Protein AF-A0A7S2WFX3-F1 (afdb_monomer_lite)

Organism: NCBI:txid49252

Secondary structure (DSSP, 8-state):
-------SEEEEEEEEEPPGGGHHHHHHHHHHTS----HHHHHHHHHHHHHHHHHHHHTT-EEEEEEEEETTEEEEEEEEEEEEE-STTTTTSHHHHTSPTTPPP--

pLDDT: mean 85.44, std 13.34, range [37.66, 97.44]

Sequence (107 aa):
NASSSSSAYNHQRLVRVATPRDDIVIANLRMSVFSGFNNQLRQKFCLKSCQVLHNRRLRGATCLVATCRSKNNNNKEIVLGSAECSTHEFTNTQLGNSRPGGTVMYI

Radius of gyration: 17.44 Å; chains: 1; bounding box: 53×44×39 Å

Foldseek 3Di:
DDPDPDPQFDPDKDKDWDDLVCLLVQQVVVVVVDPDDDPVRSVVSSVVSSVVVVVQVVVVKIKMFIWTAGPVHRPDIDTPHMDIAHLVVCVPNPVSVPDDPPDGDDD

Structure (mmCIF, N/CA/C/O backbone):
data_AF-A0A7S2WFX3-F1
#
_entry.id   AF-A0A7S2WFX3-F1
#
loop_
_atom_site.group_PDB
_atom_site.id
_atom_site.type_symbol
_atom_site.label_atom_id
_atom_site.label_alt_id
_atom_site.label_comp_id
_atom_site.label_asym_id
_atom_site.label_entity_id
_atom_site.label_seq_id
_atom_site.pdbx_PDB_ins_code
_atom_site.Cartn_x
_atom_site.Cartn_y
_atom_site.Cartn_z
_atom_site.occupancy
_atom_site.B_iso_or_equiv
_atom_site.auth_seq_id
_atom_site.auth_comp_id
_atom_site.auth_asym_id
_atom_site.auth_atom_id
_atom_site.pdbx_PDB_model_num
ATOM 1 N N . ASN A 1 1 ? -42.279 10.436 -2.391 1.00 37.66 1 ASN A N 1
ATOM 2 C CA . ASN A 1 1 ? -41.140 11.370 -2.256 1.00 37.66 1 ASN A CA 1
ATOM 3 C C . ASN A 1 1 ? -39.872 10.604 -1.928 1.00 37.66 1 ASN A C 1
ATOM 5 O O . ASN A 1 1 ? -39.531 10.457 -0.763 1.00 37.66 1 ASN A O 1
ATOM 9 N N . ALA A 1 2 ? -39.224 10.052 -2.956 1.00 38.47 2 ALA A N 1
ATOM 10 C CA . ALA A 1 2 ? -37.923 9.408 -2.821 1.00 38.47 2 ALA A CA 1
ATOM 11 C C . ALA A 1 2 ? -36.852 10.501 -2.724 1.00 38.47 2 ALA A C 1
ATOM 13 O O . ALA A 1 2 ? -36.694 11.312 -3.635 1.00 38.47 2 ALA A O 1
ATOM 14 N N . SER A 1 3 ? -36.165 10.555 -1.590 1.00 41.84 3 SER A N 1
ATOM 15 C CA . SER A 1 3 ? -35.022 11.422 -1.339 1.00 41.84 3 SER A CA 1
ATOM 16 C C . SER A 1 3 ? -33.869 11.027 -2.262 1.00 41.84 3 SER A C 1
ATOM 18 O O . SER A 1 3 ? -33.179 10.033 -2.053 1.00 41.84 3 SER A O 1
ATOM 20 N N . SER A 1 4 ? -33.658 11.823 -3.306 1.00 47.50 4 SER A N 1
ATOM 21 C CA . SER A 1 4 ? -32.476 11.776 -4.159 1.00 47.50 4 SER A CA 1
ATOM 22 C C . SER A 1 4 ? -31.232 12.080 -3.321 1.00 47.50 4 SER A C 1
ATOM 24 O O . SER A 1 4 ? -30.948 13.239 -3.014 1.00 47.50 4 SER A O 1
ATOM 26 N N . SER A 1 5 ? -30.500 11.037 -2.929 1.00 51.06 5 SER A N 1
ATOM 27 C CA . SER A 1 5 ? -29.196 11.133 -2.273 1.00 51.06 5 SER A CA 1
ATOM 28 C C . SER A 1 5 ? -28.197 11.798 -3.223 1.00 51.06 5 SER A C 1
ATOM 30 O O . SER A 1 5 ? -27.609 11.151 -4.093 1.00 51.06 5 SER A O 1
ATOM 32 N N . SER A 1 6 ? -28.031 13.112 -3.095 1.00 54.06 6 SER A N 1
ATOM 33 C CA . SER A 1 6 ? -27.046 13.886 -3.841 1.00 54.06 6 SER A CA 1
ATOM 34 C C . SER A 1 6 ? -25.643 13.399 -3.467 1.00 54.06 6 SER A C 1
ATOM 36 O O . SER A 1 6 ? -25.199 13.527 -2.328 1.00 54.06 6 SER A O 1
ATOM 38 N N . SER A 1 7 ? -24.931 12.778 -4.413 1.00 58.69 7 SER A N 1
ATOM 39 C CA . SER A 1 7 ? -23.592 12.245 -4.141 1.00 58.69 7 SER A CA 1
ATOM 40 C C . SER A 1 7 ? -22.653 13.388 -3.731 1.00 58.69 7 SER A C 1
ATOM 42 O O . SER A 1 7 ? -22.470 14.345 -4.483 1.00 58.69 7 SER A O 1
ATOM 44 N N . ALA A 1 8 ? -22.040 13.306 -2.547 1.00 63.22 8 ALA A N 1
ATOM 45 C CA . ALA A 1 8 ? -21.145 14.335 -1.991 1.00 63.22 8 ALA A CA 1
ATOM 46 C C . ALA A 1 8 ? -19.802 14.487 -2.748 1.00 63.22 8 ALA A C 1
ATOM 48 O O . ALA A 1 8 ? -18.924 15.256 -2.350 1.00 63.22 8 ALA A O 1
ATOM 49 N N . TYR A 1 9 ? -19.627 13.756 -3.850 1.00 61.97 9 TYR A N 1
ATOM 50 C CA . TYR A 1 9 ? -18.360 13.597 -4.555 1.00 61.97 9 TYR A CA 1
ATOM 51 C C . TYR A 1 9 ? -18.507 13.941 -6.028 1.00 61.97 9 TYR A C 1
ATOM 53 O O . TYR A 1 9 ? -19.547 13.689 -6.642 1.00 61.97 9 TYR A O 1
ATOM 61 N N . ASN A 1 10 ? -17.458 14.528 -6.597 1.00 66.44 10 ASN A N 1
AT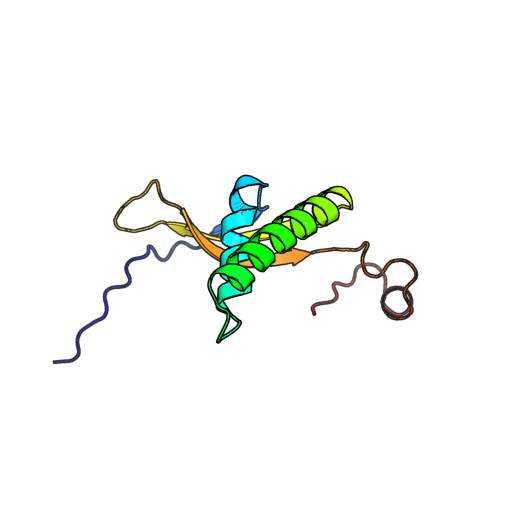OM 62 C CA . ASN A 1 10 ? -17.387 14.747 -8.030 1.00 66.44 10 ASN A CA 1
ATOM 63 C C . ASN A 1 10 ? -17.086 13.404 -8.722 1.00 66.44 10 ASN A C 1
ATOM 65 O O . ASN A 1 10 ? -16.313 12.602 -8.199 1.00 66.44 10 ASN A O 1
ATOM 69 N N . HIS A 1 11 ? -17.706 13.135 -9.875 1.00 68.75 11 HIS A N 1
ATOM 70 C CA . HIS A 1 11 ? -17.606 11.825 -10.543 1.00 68.75 11 HIS A CA 1
ATOM 71 C C . HIS A 1 11 ? -16.233 11.563 -11.174 1.00 68.75 11 HIS A C 1
ATOM 73 O O . HIS A 1 11 ? -15.956 10.437 -11.587 1.00 68.75 11 HIS A O 1
ATOM 79 N N . GLN A 1 12 ? -15.362 12.573 -11.234 1.00 77.81 12 GLN A N 1
ATOM 80 C CA . GLN A 1 12 ? -14.000 12.404 -11.715 1.00 77.81 12 GLN A CA 1
ATOM 81 C C . GLN A 1 12 ? -13.202 11.546 -10.728 1.00 77.81 12 GLN A C 1
ATOM 83 O O . GLN A 1 12 ? -12.812 12.000 -9.649 1.00 77.81 12 GLN A O 1
ATOM 88 N N . ARG A 1 13 ? -12.978 10.291 -11.121 1.00 85.12 13 ARG A N 1
ATOM 89 C CA . ARG A 1 13 ? -12.102 9.350 -10.428 1.00 85.12 13 ARG A CA 1
ATOM 90 C C . ARG A 1 13 ? -10.729 9.391 -11.079 1.00 85.12 13 ARG A C 1
ATOM 92 O O . ARG A 1 13 ? -10.629 9.325 -12.301 1.00 85.12 13 ARG A O 1
ATOM 99 N N . LEU A 1 14 ? -9.692 9.498 -10.264 1.00 92.25 14 LEU A N 1
ATOM 100 C CA . LEU A 1 14 ? -8.304 9.439 -10.704 1.00 92.25 14 LEU A CA 1
ATOM 101 C C . LEU A 1 14 ? -7.620 8.257 -10.022 1.00 92.25 14 LEU A C 1
ATOM 103 O O . LEU A 1 14 ? -8.003 7.854 -8.926 1.00 92.25 14 LEU A O 1
ATOM 107 N N . VAL A 1 15 ? -6.618 7.691 -10.685 1.00 95.12 15 VAL A N 1
ATOM 108 C CA . VAL A 1 15 ? -5.746 6.674 -10.097 1.00 95.12 15 VAL A CA 1
ATOM 109 C C . VAL A 1 15 ? -4.333 7.222 -10.115 1.00 95.12 15 VAL A C 1
ATOM 111 O O . VAL A 1 15 ? -3.878 7.737 -11.135 1.00 95.12 15 VAL A O 1
ATOM 114 N N . ARG A 1 16 ? -3.641 7.123 -8.981 1.00 96.00 16 ARG A N 1
ATOM 115 C CA . ARG A 1 16 ? -2.242 7.537 -8.859 1.00 96.00 16 ARG A CA 1
ATOM 116 C C . ARG A 1 16 ? -1.453 6.571 -7.992 1.00 96.00 16 ARG A C 1
ATOM 118 O O . ARG A 1 16 ? -2.020 5.837 -7.183 1.00 96.00 16 ARG A O 1
ATOM 125 N N . VAL A 1 17 ? -0.132 6.618 -8.133 1.00 96.88 17 VAL A N 1
ATOM 126 C CA . VAL A 1 17 ? 0.777 5.929 -7.215 1.00 96.88 17 VAL A CA 1
ATOM 127 C C . VAL A 1 17 ? 0.634 6.544 -5.820 1.00 96.88 17 VAL A C 1
ATOM 129 O O . VAL A 1 17 ? 0.625 7.766 -5.649 1.00 96.88 17 VAL A O 1
ATOM 132 N N . ALA A 1 18 ? 0.487 5.679 -4.824 1.00 97.31 18 ALA A N 1
ATOM 133 C CA . ALA A 1 18 ? 0.411 6.046 -3.425 1.00 97.31 18 ALA A CA 1
ATOM 134 C C . ALA A 1 18 ? 1.795 6.411 -2.885 1.00 97.31 18 ALA A C 1
ATOM 136 O O . ALA A 1 18 ? 2.770 5.664 -3.017 1.00 97.31 18 ALA A O 1
ATOM 137 N N . THR A 1 19 ? 1.855 7.541 -2.200 1.00 96.19 19 THR A N 1
ATOM 138 C CA . THR A 1 19 ? 3.030 8.015 -1.470 1.00 96.19 19 THR A CA 1
ATOM 139 C C . THR A 1 19 ? 2.951 7.576 -0.005 1.00 96.19 19 THR A C 1
ATOM 141 O O . THR A 1 19 ? 1.872 7.211 0.461 1.00 96.19 19 THR A O 1
ATOM 144 N N . PRO A 1 20 ? 4.038 7.684 0.780 1.00 96.69 20 PRO A N 1
ATOM 145 C CA . PRO A 1 20 ? 3.979 7.427 2.221 1.00 96.69 20 PRO A CA 1
ATOM 146 C C . PRO A 1 20 ? 2.933 8.265 2.979 1.00 96.69 20 PRO A C 1
ATOM 148 O O . PRO A 1 20 ? 2.490 7.876 4.055 1.00 96.69 20 PRO A O 1
ATOM 151 N N . ARG A 1 21 ? 2.495 9.406 2.422 1.00 95.94 21 ARG A N 1
ATOM 152 C CA . ARG A 1 21 ? 1.427 10.233 3.011 1.00 95.94 21 ARG A CA 1
ATOM 153 C C . ARG A 1 21 ? 0.050 9.564 2.944 1.00 95.94 21 ARG A C 1
ATOM 155 O O . ARG A 1 21 ? -0.826 9.908 3.729 1.00 95.94 21 ARG A O 1
ATOM 162 N N . ASP A 1 22 ? -0.128 8.607 2.037 1.00 96.31 22 ASP A N 1
ATOM 163 C CA . ASP A 1 22 ? -1.374 7.862 1.857 1.00 96.31 22 ASP A CA 1
ATOM 164 C C . ASP A 1 22 ? -1.465 6.639 2.787 1.00 96.31 22 ASP A C 1
ATOM 166 O O . ASP A 1 22 ? -2.556 6.104 2.987 1.00 96.31 22 ASP A O 1
ATOM 170 N N . ASP A 1 23 ? -0.350 6.204 3.389 1.00 96.62 23 ASP A N 1
ATOM 171 C CA . ASP A 1 23 ? -0.247 4.915 4.091 1.00 96.62 23 ASP A CA 1
ATOM 172 C C . ASP A 1 23 ? -1.260 4.790 5.242 1.00 96.62 23 ASP A C 1
ATOM 174 O O . ASP A 1 23 ? -1.877 3.737 5.407 1.00 96.62 23 ASP A O 1
ATOM 178 N N . ILE A 1 24 ? -1.514 5.870 5.993 1.00 96.00 24 ILE A N 1
ATOM 179 C CA . ILE A 1 24 ? -2.508 5.855 7.078 1.00 96.00 24 ILE A CA 1
ATOM 180 C C . ILE A 1 24 ? -3.941 5.724 6.551 1.00 96.00 24 ILE A C 1
ATOM 182 O O . ILE A 1 24 ? -4.775 5.055 7.160 1.00 96.00 24 ILE A O 1
ATOM 186 N N . VAL A 1 25 ? -4.241 6.341 5.407 1.00 95.56 25 VAL A N 1
ATOM 187 C CA . VAL A 1 25 ? -5.566 6.266 4.783 1.00 95.56 25 VAL A CA 1
ATOM 188 C C . VAL A 1 25 ? -5.781 4.866 4.219 1.00 95.56 25 VAL A C 1
ATOM 190 O O . VAL A 1 25 ? -6.827 4.270 4.456 1.00 95.56 25 VAL A O 1
ATOM 193 N N . ILE A 1 26 ? -4.762 4.299 3.569 1.00 96.19 26 ILE A N 1
ATOM 194 C CA . ILE A 1 26 ? -4.766 2.918 3.073 1.00 96.19 26 ILE A CA 1
ATOM 195 C C . ILE A 1 26 ? -4.938 1.929 4.229 1.00 96.19 26 ILE A C 1
ATOM 197 O O . ILE A 1 26 ? -5.763 1.023 4.145 1.00 96.19 26 ILE A O 1
ATOM 201 N N . ALA A 1 27 ? -4.206 2.107 5.331 1.00 95.69 27 ALA A N 1
ATOM 202 C CA . ALA A 1 27 ? -4.329 1.262 6.515 1.00 95.69 27 ALA A CA 1
ATOM 203 C C . ALA A 1 27 ? -5.745 1.311 7.110 1.00 95.69 27 ALA A C 1
ATOM 205 O O . ALA A 1 27 ? -6.315 0.271 7.432 1.00 95.69 27 ALA A O 1
ATOM 206 N N . ASN A 1 28 ? -6.346 2.500 7.192 1.00 93.50 28 ASN A N 1
ATOM 207 C CA . ASN A 1 28 ? -7.726 2.653 7.649 1.00 93.50 28 ASN A CA 1
ATOM 208 C C . ASN A 1 28 ? -8.74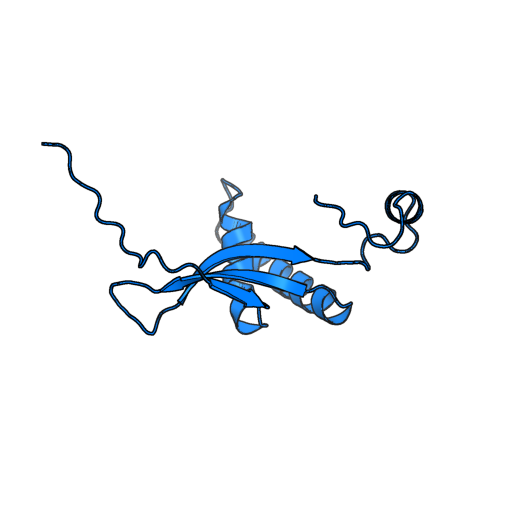0 2.026 6.679 1.00 93.50 28 ASN A C 1
ATOM 210 O O . ASN A 1 28 ? -9.699 1.407 7.136 1.00 93.50 28 ASN A O 1
ATOM 214 N N . LEU A 1 29 ? -8.526 2.130 5.362 1.00 92.94 29 LEU A N 1
ATOM 215 C CA . LEU A 1 29 ? -9.360 1.459 4.358 1.00 92.94 29 LEU A CA 1
ATOM 216 C C . LEU A 1 29 ? -9.273 -0.063 4.498 1.00 92.94 29 LEU A C 1
ATOM 218 O O . LEU A 1 29 ? -10.305 -0.721 4.605 1.00 92.94 29 LEU A O 1
ATOM 222 N N . ARG A 1 30 ? -8.061 -0.618 4.608 1.00 92.56 30 ARG A N 1
ATOM 223 C CA . ARG A 1 30 ? -7.844 -2.045 4.901 1.00 92.56 30 ARG A CA 1
ATOM 224 C C . ARG A 1 30 ? -8.499 -2.461 6.214 1.00 92.56 30 ARG A C 1
ATOM 226 O O . ARG A 1 30 ? -9.016 -3.560 6.312 1.00 92.56 30 ARG A O 1
ATOM 2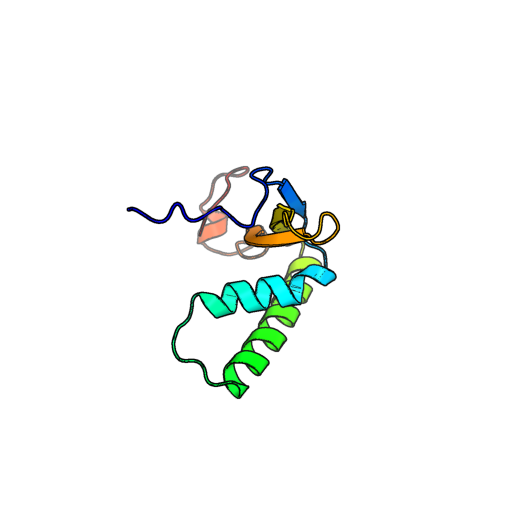33 N N . MET A 1 31 ? -8.510 -1.591 7.219 1.00 91.81 31 MET A N 1
ATOM 234 C CA . MET A 1 31 ? -9.180 -1.876 8.486 1.00 91.81 31 MET A CA 1
ATOM 235 C C . MET A 1 31 ? -10.713 -1.840 8.349 1.00 91.81 31 MET A C 1
ATOM 237 O O . MET A 1 31 ? -11.413 -2.588 9.022 1.00 91.81 31 MET A O 1
ATOM 241 N N . SER A 1 32 ? -11.264 -0.991 7.478 1.00 89.12 32 SER A N 1
ATOM 242 C CA . SER A 1 32 ? -12.719 -0.834 7.337 1.00 89.12 32 SER A CA 1
ATOM 243 C C . SER A 1 32 ? -13.448 -2.075 6.817 1.00 89.12 32 SER A C 1
ATOM 245 O O . SER A 1 32 ? -14.654 -2.179 7.022 1.00 89.12 32 SER A O 1
ATOM 247 N N . VAL A 1 33 ? -12.737 -3.026 6.200 1.00 85.62 33 VAL A N 1
ATOM 248 C CA . VAL A 1 33 ? -13.343 -4.277 5.715 1.00 85.62 33 VAL A CA 1
ATOM 249 C C . VAL A 1 33 ? -13.498 -5.346 6.799 1.00 85.62 33 VAL A C 1
ATOM 251 O O . VAL A 1 33 ? -14.195 -6.330 6.574 1.00 85.62 33 VAL A O 1
ATOM 254 N N . PHE A 1 34 ? -12.894 -5.171 7.978 1.00 84.75 34 PHE A N 1
ATOM 255 C CA . PHE A 1 34 ? -13.058 -6.106 9.092 1.00 84.75 34 PHE A CA 1
ATOM 256 C C . PHE A 1 34 ? -14.015 -5.531 10.145 1.00 84.75 34 PHE A C 1
ATOM 258 O O . PHE A 1 34 ? -13.839 -4.411 10.629 1.00 84.75 34 PHE A O 1
ATOM 265 N N . SER A 1 35 ? -15.011 -6.316 10.554 1.00 76.56 35 SER A N 1
ATOM 266 C CA . SER A 1 35 ? -15.929 -5.962 11.642 1.00 76.56 35 SER A CA 1
ATOM 267 C C . SER A 1 35 ? -15.370 -6.350 13.018 1.00 76.56 35 SER A C 1
ATOM 269 O O . SER A 1 35 ? -14.701 -7.370 13.154 1.00 76.56 35 SER A O 1
ATOM 271 N N . GLY A 1 36 ? -15.708 -5.583 14.062 1.00 80.50 36 GLY A N 1
ATOM 272 C CA . GLY A 1 36 ? -15.558 -6.025 15.460 1.00 80.50 36 GLY A CA 1
ATOM 273 C C . GLY A 1 36 ? -14.220 -5.728 16.148 1.00 80.50 36 GLY A C 1
ATOM 274 O O . GLY A 1 36 ? -13.972 -6.240 17.236 1.00 80.50 36 GLY A O 1
ATOM 275 N N . PHE A 1 37 ? -13.347 -4.898 15.569 1.00 84.81 37 PHE A N 1
ATOM 276 C CA . PHE A 1 37 ? -12.094 -4.526 16.237 1.00 84.81 37 PHE A CA 1
ATOM 277 C C . PHE A 1 37 ? -12.318 -3.426 17.278 1.00 84.81 37 PHE A C 1
ATOM 279 O O . PHE A 1 37 ? -12.851 -2.359 16.969 1.00 84.81 37 PHE A O 1
ATOM 286 N N . ASN A 1 38 ? -11.830 -3.649 18.500 1.00 88.69 38 ASN A N 1
ATOM 287 C CA . ASN A 1 38 ? -11.750 -2.598 19.512 1.00 88.69 38 ASN A CA 1
ATOM 288 C C . ASN A 1 38 ? -10.686 -1.541 19.142 1.00 88.69 38 ASN A C 1
ATOM 290 O O . ASN A 1 38 ? -9.806 -1.776 18.310 1.00 88.69 38 ASN A O 1
ATOM 294 N N . ASN A 1 39 ? -10.737 -0.368 19.779 1.00 87.62 39 ASN A N 1
ATOM 295 C CA . ASN A 1 39 ? -9.861 0.759 19.433 1.00 87.62 39 ASN A CA 1
ATOM 296 C C . ASN A 1 39 ? -8.360 0.432 19.534 1.00 87.62 39 ASN A C 1
ATOM 298 O O . ASN A 1 39 ? -7.579 0.886 18.698 1.00 87.62 39 ASN A O 1
ATOM 302 N N . GLN A 1 40 ? -7.954 -0.393 20.502 1.00 90.38 40 GLN A N 1
ATOM 303 C CA . GLN A 1 40 ? -6.553 -0.791 20.667 1.00 90.38 40 GLN A CA 1
ATOM 304 C C . GLN A 1 40 ? -6.070 -1.675 19.510 1.00 90.38 40 GLN A C 1
ATOM 306 O O . GLN A 1 40 ? -4.976 -1.467 18.980 1.00 90.38 40 GLN A O 1
ATOM 311 N N . LEU A 1 41 ? -6.886 -2.643 19.083 1.00 89.12 41 LEU A N 1
ATOM 312 C CA . LEU A 1 41 ? -6.583 -3.501 17.937 1.00 89.12 41 LEU A CA 1
ATOM 313 C C . LEU A 1 41 ? -6.541 -2.702 16.636 1.00 89.12 41 LEU A C 1
ATOM 315 O O . LEU A 1 41 ? -5.640 -2.922 15.830 1.00 89.12 41 LEU A O 1
ATOM 319 N N . ARG A 1 42 ? -7.440 -1.725 16.458 1.00 90.56 42 ARG A N 1
ATOM 320 C CA . ARG A 1 42 ? -7.417 -0.820 15.295 1.00 90.56 42 ARG A CA 1
ATOM 321 C C . ARG A 1 42 ? -6.113 -0.029 15.228 1.00 90.56 42 ARG A C 1
ATOM 323 O O . ARG A 1 42 ? -5.492 0.032 14.172 1.00 90.56 42 ARG A O 1
ATOM 330 N N . GLN A 1 43 ? -5.651 0.519 16.354 1.00 91.25 43 GLN A N 1
ATOM 331 C CA . GLN A 1 43 ? -4.388 1.258 16.399 1.00 91.25 43 GLN A CA 1
ATOM 332 C C . GLN A 1 43 ? -3.189 0.359 16.067 1.00 91.25 43 GLN A C 1
ATOM 334 O O . GLN A 1 43 ? -2.355 0.727 15.237 1.00 91.25 43 GLN A O 1
ATOM 339 N N . LYS A 1 44 ? -3.120 -0.839 16.665 1.00 93.62 44 LYS A N 1
ATOM 340 C CA . LYS A 1 44 ? -2.066 -1.822 16.367 1.00 93.62 44 LYS A CA 1
ATOM 341 C C . LYS A 1 44 ? -2.085 -2.245 14.898 1.00 93.62 44 LYS A C 1
ATOM 343 O O . LYS A 1 44 ? -1.025 -2.301 14.275 1.00 93.62 44 LYS A O 1
ATOM 348 N N . PHE A 1 45 ? -3.270 -2.495 14.341 1.00 93.38 45 PHE A N 1
ATOM 349 C CA . PHE A 1 45 ? -3.441 -2.838 12.933 1.00 93.38 45 PHE A CA 1
ATOM 350 C C . PHE A 1 45 ? -2.928 -1.720 12.028 1.00 93.38 45 PHE A C 1
ATOM 352 O O . PHE A 1 45 ? -2.109 -1.985 11.151 1.00 93.38 45 PHE A O 1
ATOM 359 N N . CYS A 1 46 ? -3.342 -0.470 12.258 1.00 94.00 46 CYS A N 1
ATOM 360 C CA . CYS A 1 46 ? -2.923 0.644 11.413 1.00 94.00 46 CYS A CA 1
ATOM 361 C C . CYS A 1 46 ? -1.406 0.858 11.456 1.00 94.00 46 CYS A C 1
ATOM 363 O O . CYS A 1 46 ? -0.780 0.967 10.403 1.00 94.00 46 CYS A O 1
ATOM 365 N N . LEU A 1 47 ? -0.796 0.824 12.647 1.00 95.44 47 LEU A N 1
ATOM 366 C CA . LEU A 1 47 ? 0.660 0.914 12.795 1.00 95.44 47 LEU A CA 1
ATOM 367 C C . LEU A 1 47 ? 1.375 -0.204 12.029 1.00 95.44 47 LEU A C 1
ATOM 369 O O . LEU A 1 47 ? 2.298 0.063 11.256 1.00 95.44 47 LEU A O 1
ATOM 373 N N . LYS A 1 48 ? 0.924 -1.453 12.197 1.00 96.50 48 LYS A N 1
ATOM 374 C CA . LYS A 1 48 ? 1.533 -2.597 11.516 1.00 96.50 48 LYS A CA 1
ATOM 375 C C . LYS A 1 48 ? 1.332 -2.532 10.004 1.00 96.50 48 LYS A C 1
ATOM 377 O O . LYS A 1 48 ? 2.266 -2.820 9.262 1.00 96.50 48 LYS A O 1
ATOM 382 N N . SER A 1 49 ? 0.155 -2.114 9.542 1.00 96.00 49 SER A N 1
ATOM 383 C CA . SER A 1 49 ? -0.149 -1.948 8.120 1.00 96.00 49 SER A CA 1
ATOM 384 C C . SER A 1 49 ? 0.758 -0.899 7.477 1.00 96.00 49 SER A C 1
ATOM 386 O O . SER A 1 49 ? 1.307 -1.160 6.410 1.00 96.00 49 SER A O 1
ATOM 388 N N . CYS A 1 50 ? 0.986 0.247 8.129 1.00 97.00 50 CYS A N 1
ATOM 389 C CA . CYS A 1 50 ? 1.922 1.262 7.634 1.00 97.00 50 CYS A CA 1
ATOM 390 C C . CYS A 1 50 ? 3.362 0.729 7.555 1.00 97.00 50 CYS A C 1
ATOM 392 O O . CYS A 1 50 ? 4.036 0.922 6.545 1.00 97.00 50 CYS A O 1
ATOM 394 N N . GLN A 1 51 ? 3.827 0.000 8.577 1.00 97.44 51 GLN A N 1
ATOM 395 C CA . GLN A 1 51 ? 5.154 -0.633 8.554 1.00 97.44 51 GLN A CA 1
ATOM 396 C C . GLN A 1 51 ? 5.293 -1.638 7.403 1.00 97.44 51 GLN A C 1
ATOM 398 O O . GLN A 1 51 ? 6.311 -1.666 6.713 1.00 97.44 51 GLN A O 1
ATOM 403 N N . VAL A 1 52 ? 4.266 -2.462 7.182 1.00 95.88 52 VAL A N 1
ATOM 404 C CA . VAL A 1 52 ? 4.235 -3.448 6.097 1.00 95.88 52 VAL A CA 1
ATOM 405 C C . VAL A 1 52 ? 4.260 -2.752 4.733 1.00 95.88 52 VAL A C 1
ATOM 407 O O . VAL A 1 52 ? 5.085 -3.120 3.900 1.00 95.88 52 VAL A O 1
ATOM 410 N N . LEU A 1 53 ? 3.439 -1.718 4.521 1.00 96.12 53 LEU A N 1
ATOM 411 C CA . LEU A 1 53 ? 3.449 -0.906 3.296 1.00 96.12 53 LEU A CA 1
ATOM 412 C C . LEU A 1 53 ? 4.835 -0.316 3.015 1.00 96.12 53 LEU A C 1
ATOM 414 O O . LEU A 1 53 ? 5.345 -0.439 1.901 1.00 96.12 53 LEU A O 1
ATOM 418 N N . HIS A 1 54 ? 5.470 0.276 4.029 1.00 96.25 54 HIS A N 1
ATOM 419 C CA . HIS A 1 54 ? 6.809 0.845 3.907 1.00 96.25 54 HIS A CA 1
ATOM 420 C C . HIS A 1 54 ? 7.847 -0.208 3.492 1.00 96.25 54 HIS A C 1
ATOM 422 O O . HIS A 1 54 ? 8.516 -0.046 2.471 1.00 96.25 54 HIS A O 1
ATOM 428 N N . ASN A 1 55 ? 7.928 -1.321 4.225 1.00 96.00 55 ASN A N 1
ATOM 429 C CA . ASN A 1 55 ? 8.892 -2.390 3.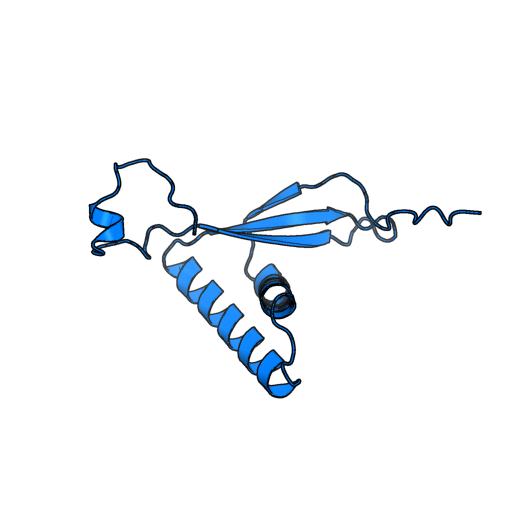949 1.00 96.00 55 ASN A CA 1
ATOM 430 C C . ASN A 1 55 ? 8.707 -3.000 2.555 1.00 96.00 55 ASN A C 1
ATOM 432 O O . ASN A 1 55 ? 9.675 -3.350 1.886 1.00 96.00 55 ASN A O 1
ATOM 436 N N . ARG A 1 56 ? 7.461 -3.126 2.096 1.00 95.19 56 ARG A N 1
ATOM 437 C CA . ARG A 1 56 ? 7.153 -3.682 0.774 1.00 95.19 56 ARG A CA 1
ATOM 438 C C . ARG A 1 56 ? 7.508 -2.712 -0.340 1.00 95.19 56 ARG A C 1
ATOM 440 O O . ARG A 1 56 ? 8.061 -3.142 -1.350 1.00 95.19 56 ARG A O 1
ATOM 447 N N . ARG A 1 57 ? 7.282 -1.412 -0.134 1.00 94.56 57 ARG A N 1
ATOM 448 C CA . ARG A 1 57 ? 7.719 -0.355 -1.055 1.00 94.56 57 ARG A CA 1
ATOM 449 C C . ARG A 1 57 ? 9.240 -0.361 -1.236 1.00 94.56 57 ARG A C 1
ATOM 451 O O . ARG A 1 57 ? 9.708 -0.287 -2.366 1.00 94.56 57 ARG A O 1
ATOM 458 N N . LEU A 1 58 ? 10.005 -0.563 -0.157 1.00 94.88 58 LEU A N 1
ATOM 459 C CA . LEU A 1 58 ? 11.467 -0.737 -0.227 1.00 94.88 58 LEU A CA 1
ATOM 460 C C . LEU A 1 58 ? 11.897 -1.970 -1.041 1.00 94.88 58 LEU A C 1
ATOM 462 O O . LEU A 1 58 ? 12.983 -1.986 -1.608 1.00 94.88 58 LEU A O 1
ATOM 466 N N . ARG A 1 59 ? 11.039 -2.991 -1.137 1.00 93.62 59 ARG A N 1
ATOM 467 C CA . ARG A 1 59 ? 11.246 -4.196 -1.959 1.00 93.62 59 ARG A CA 1
ATOM 468 C C . ARG A 1 59 ? 10.631 -4.081 -3.362 1.00 93.62 59 ARG A C 1
ATOM 470 O O . ARG A 1 59 ? 10.447 -5.092 -4.038 1.00 93.62 59 ARG A O 1
ATOM 477 N N . GLY A 1 60 ? 10.258 -2.874 -3.786 1.00 91.75 60 GLY A N 1
ATOM 478 C CA . GLY A 1 60 ? 9.718 -2.606 -5.119 1.00 91.75 60 GLY A CA 1
ATOM 479 C C . GLY A 1 60 ? 8.213 -2.835 -5.283 1.00 91.75 60 GLY A C 1
ATOM 480 O O . GLY A 1 60 ? 7.731 -2.801 -6.412 1.00 91.75 60 GLY A O 1
ATOM 481 N N . ALA A 1 61 ? 7.446 -3.059 -4.205 1.00 94.25 61 ALA A N 1
ATOM 482 C CA . ALA A 1 61 ? 5.987 -3.024 -4.325 1.00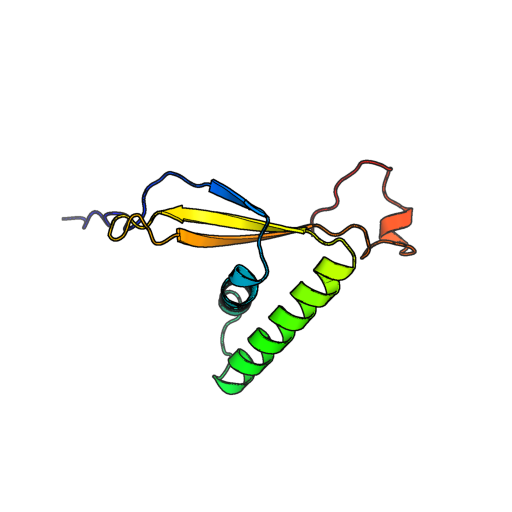 94.25 61 ALA A CA 1
ATOM 483 C C . ALA A 1 61 ? 5.501 -1.604 -4.637 1.00 94.25 61 ALA A C 1
ATOM 485 O O . ALA A 1 61 ? 5.969 -0.621 -4.059 1.00 94.25 61 ALA A O 1
ATOM 486 N N . THR A 1 62 ? 4.505 -1.512 -5.510 1.00 94.81 62 THR A N 1
ATOM 487 C CA . THR A 1 62 ? 3.833 -0.265 -5.865 1.00 94.81 62 THR A CA 1
ATOM 488 C C . THR A 1 62 ? 2.391 -0.333 -5.399 1.00 94.81 62 THR A C 1
ATOM 490 O O . THR A 1 62 ? 1.660 -1.247 -5.763 1.00 94.81 62 THR A O 1
ATOM 493 N N . CYS A 1 63 ? 1.962 0.643 -4.601 1.00 96.31 63 CYS A N 1
ATOM 494 C CA . CYS A 1 63 ? 0.559 0.784 -4.232 1.00 96.31 63 CYS A CA 1
ATOM 495 C C . CYS A 1 63 ? -0.092 1.868 -5.096 1.00 96.31 63 CYS A C 1
ATOM 497 O O . CYS A 1 63 ? 0.483 2.936 -5.298 1.00 96.31 63 CYS A O 1
ATOM 499 N N . LEU A 1 64 ? -1.280 1.582 -5.614 1.00 96.38 64 LEU A N 1
ATOM 500 C CA . LEU A 1 64 ? -2.135 2.497 -6.355 1.00 96.38 64 LEU A CA 1
ATOM 501 C C . LEU A 1 64 ? -3.309 2.895 -5.470 1.00 96.38 64 LEU A C 1
ATOM 503 O O . LEU A 1 64 ? -3.885 2.048 -4.790 1.00 96.38 64 LEU A O 1
ATOM 507 N N . VAL A 1 65 ? -3.693 4.166 -5.515 1.00 96.88 65 VAL A N 1
ATOM 508 C CA . VAL A 1 65 ? -4.902 4.673 -4.863 1.00 96.88 65 VAL A CA 1
ATOM 509 C C . VAL A 1 65 ? -5.865 5.218 -5.901 1.00 96.88 65 VAL A C 1
ATOM 511 O O . VAL A 1 65 ? -5.475 5.975 -6.791 1.00 96.88 65 VAL A O 1
ATOM 514 N N . ALA A 1 66 ? -7.130 4.826 -5.772 1.00 95.69 66 ALA A N 1
ATOM 515 C CA . ALA A 1 66 ? -8.232 5.427 -6.503 1.00 95.69 66 ALA A CA 1
ATOM 516 C C . ALA A 1 66 ? -8.787 6.581 -5.671 1.00 95.69 66 ALA A C 1
ATOM 518 O O . ALA A 1 66 ? -9.102 6.400 -4.493 1.00 95.69 66 ALA A O 1
ATOM 519 N N . THR A 1 67 ? -8.914 7.756 -6.272 1.00 93.88 67 THR A N 1
ATOM 520 C CA . THR A 1 67 ? -9.291 8.976 -5.567 1.00 93.88 67 THR A CA 1
ATOM 521 C C . THR A 1 67 ? -10.415 9.725 -6.265 1.00 93.88 67 THR A C 1
ATOM 523 O O . THR A 1 67 ? -10.639 9.581 -7.468 1.00 93.88 67 THR A O 1
ATOM 526 N N . CYS A 1 68 ? -11.149 10.531 -5.501 1.00 91.62 68 CYS A N 1
ATOM 527 C CA . CYS A 1 68 ? -12.096 11.508 -6.026 1.00 91.62 68 CYS A CA 1
ATOM 528 C C . CYS A 1 68 ? -11.917 12.862 -5.336 1.00 91.62 68 CYS A C 1
ATOM 530 O O . CYS A 1 68 ? -11.373 12.963 -4.233 1.00 91.62 68 CYS A O 1
ATOM 532 N N . ARG A 1 69 ? -12.403 13.921 -5.987 1.00 86.88 69 ARG A N 1
ATOM 533 C CA . ARG A 1 69 ? -12.458 15.258 -5.389 1.00 86.88 69 ARG A CA 1
ATOM 534 C C . ARG A 1 69 ? -13.766 15.439 -4.625 1.00 86.88 69 ARG A C 1
ATOM 536 O O . ARG A 1 69 ? -14.849 15.145 -5.142 1.00 86.88 69 ARG A O 1
ATOM 543 N N . SER A 1 70 ? -13.663 15.948 -3.401 1.00 80.00 70 SER A N 1
ATOM 544 C CA . SER A 1 70 ? -14.832 16.355 -2.619 1.00 80.00 70 SER A CA 1
ATOM 545 C C . SER A 1 70 ? -15.533 17.540 -3.286 1.00 80.00 70 SER A C 1
ATOM 547 O O . SER A 1 70 ? -14.875 18.527 -3.611 1.00 80.00 70 SER A O 1
ATOM 549 N N . LYS A 1 71 ? -16.865 17.487 -3.446 1.00 75.88 71 LYS A N 1
ATOM 550 C CA . LYS A 1 71 ? -17.639 18.635 -3.968 1.00 75.88 71 LYS A CA 1
ATOM 551 C C . LYS A 1 71 ? -17.577 19.845 -3.038 1.00 75.88 71 LYS A C 1
ATOM 553 O O . LYS A 1 71 ? -17.602 20.977 -3.502 1.00 75.88 71 LYS A O 1
ATOM 558 N N . ASN A 1 72 ? -17.472 19.596 -1.733 1.00 75.50 72 ASN A N 1
ATOM 559 C CA . ASN A 1 72 ? -17.493 20.643 -0.712 1.00 75.50 72 ASN A CA 1
ATOM 560 C C . ASN A 1 72 ? -16.112 21.276 -0.485 1.00 75.50 72 ASN A C 1
ATOM 562 O O . ASN A 1 72 ? -16.010 22.300 0.181 1.00 75.50 72 ASN A O 1
ATOM 566 N N . ASN A 1 73 ? -15.039 20.654 -0.984 1.00 76.00 73 ASN A N 1
ATOM 567 C CA . ASN A 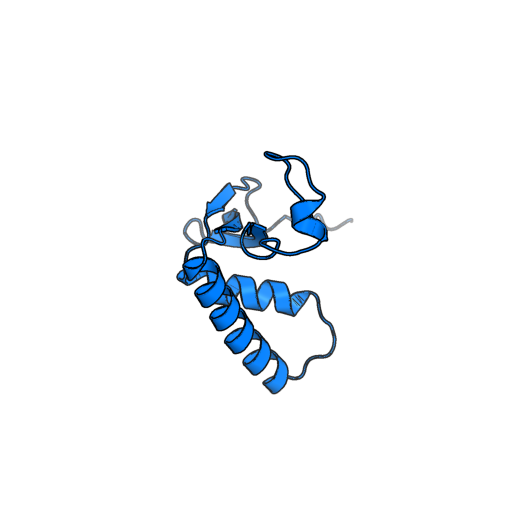1 73 ? -13.682 21.174 -0.861 1.00 76.00 73 ASN A CA 1
ATOM 568 C C . ASN A 1 73 ? -12.814 20.637 -2.006 1.00 76.00 73 ASN A C 1
ATOM 570 O O . ASN A 1 73 ? -12.300 19.520 -1.926 1.00 76.00 73 ASN A O 1
ATOM 574 N N . ASN A 1 74 ? -12.619 21.455 -3.042 1.00 68.62 74 ASN A N 1
ATOM 575 C CA . ASN A 1 74 ? -11.861 21.083 -4.240 1.00 68.62 74 ASN A CA 1
ATOM 576 C C . ASN A 1 74 ? -10.394 20.710 -3.958 1.00 68.62 74 ASN A C 1
ATOM 578 O O . ASN A 1 74 ? -9.792 20.003 -4.764 1.00 68.62 74 ASN A O 1
ATOM 582 N N . ASN A 1 75 ? -9.839 21.125 -2.813 1.00 75.31 75 ASN A N 1
ATOM 583 C CA . ASN A 1 75 ? -8.474 20.782 -2.407 1.00 75.31 75 ASN A CA 1
ATOM 584 C C . ASN A 1 75 ? -8.388 19.463 -1.630 1.00 75.31 75 ASN A C 1
ATOM 586 O O . ASN A 1 75 ? -7.288 18.980 -1.367 1.00 75.31 75 ASN A O 1
ATOM 590 N N . LYS A 1 76 ? -9.524 18.868 -1.245 1.00 81.44 76 LYS A N 1
ATOM 591 C CA . LYS A 1 76 ? -9.546 17.610 -0.502 1.00 81.44 76 LYS A CA 1
ATOM 592 C C . LYS A 1 76 ? -9.771 16.438 -1.449 1.00 81.44 76 LYS A C 1
ATOM 594 O O . LYS A 1 76 ? -10.885 16.186 -1.916 1.00 81.44 76 LYS A O 1
ATOM 599 N N . GLU A 1 77 ? -8.691 15.706 -1.684 1.00 87.38 77 GLU A N 1
ATOM 600 C CA . GLU A 1 77 ? -8.720 14.393 -2.313 1.00 87.38 77 GLU A CA 1
ATOM 601 C C . GLU A 1 77 ? -9.178 13.340 -1.293 1.00 87.38 77 GLU A C 1
ATOM 603 O O . GLU A 1 77 ? -8.751 13.340 -0.136 1.00 87.38 77 GLU A O 1
ATOM 608 N N . ILE A 1 78 ? -10.079 12.457 -1.713 1.00 90.50 78 ILE A N 1
ATOM 609 C CA . ILE A 1 78 ? -10.587 11.354 -0.899 1.00 90.50 78 ILE A CA 1
ATOM 610 C C . ILE A 1 78 ? -10.160 10.057 -1.563 1.00 90.50 78 ILE A C 1
ATOM 612 O O . ILE A 1 78 ? -10.459 9.838 -2.736 1.00 90.50 78 ILE A O 1
ATOM 616 N N . VAL A 1 79 ? -9.478 9.197 -0.809 1.00 92.88 79 VAL A N 1
ATOM 617 C CA . VAL A 1 79 ? -9.115 7.854 -1.263 1.00 92.88 79 VAL A CA 1
ATOM 618 C C . VAL A 1 79 ? -10.329 6.942 -1.120 1.00 92.88 79 VAL A C 1
ATOM 620 O O . VAL A 1 79 ? -10.897 6.814 -0.038 1.00 92.88 79 VAL A O 1
ATOM 623 N N . LEU A 1 80 ? -10.719 6.322 -2.227 1.00 92.88 80 LEU A N 1
ATOM 624 C CA . LEU A 1 80 ? -11.862 5.418 -2.337 1.00 92.88 80 LEU A CA 1
ATOM 625 C C . LEU A 1 80 ? -11.454 3.948 -2.257 1.00 92.88 80 LEU A C 1
ATOM 627 O O . LEU A 1 80 ? -12.258 3.098 -1.891 1.00 92.88 80 LEU A O 1
ATOM 631 N N . GLY A 1 81 ? -10.213 3.645 -2.624 1.00 93.31 81 GLY A N 1
ATOM 632 C CA . GLY A 1 81 ? -9.692 2.290 -2.629 1.00 93.31 81 GLY A CA 1
ATOM 633 C C . GLY A 1 81 ? -8.200 2.271 -2.907 1.00 93.31 81 GLY A C 1
ATOM 634 O O . GLY A 1 81 ? -7.614 3.273 -3.326 1.00 93.31 81 GLY A O 1
ATOM 635 N N . SER A 1 82 ? -7.595 1.114 -2.671 1.00 95.12 82 SER A N 1
ATOM 636 C CA . SER A 1 82 ? -6.174 0.885 -2.904 1.00 95.12 82 SER A CA 1
ATOM 637 C C . SER A 1 82 ? -5.938 -0.492 -3.504 1.00 95.12 82 SER A C 1
ATOM 639 O O . SER A 1 82 ? -6.554 -1.455 -3.053 1.00 95.12 82 SER A O 1
ATOM 641 N N . ALA A 1 83 ? -5.002 -0.590 -4.439 1.00 94.44 83 ALA A N 1
ATOM 642 C CA . ALA A 1 83 ? -4.466 -1.848 -4.942 1.00 94.44 83 ALA A CA 1
ATOM 643 C C . ALA A 1 83 ? -2.958 -1.875 -4.695 1.00 94.44 83 ALA A C 1
ATOM 645 O O . ALA A 1 83 ? -2.305 -0.834 -4.727 1.00 94.44 83 ALA A O 1
ATOM 646 N N . GLU A 1 84 ? -2.391 -3.043 -4.427 1.00 93.75 84 GLU A N 1
ATOM 647 C CA . GLU A 1 84 ? -0.950 -3.191 -4.264 1.00 93.75 84 GLU A CA 1
ATOM 648 C C . GLU A 1 84 ? -0.418 -4.204 -5.271 1.00 93.75 84 GLU A C 1
ATOM 650 O O . GLU A 1 84 ? -1.018 -5.255 -5.470 1.00 93.75 84 GLU A O 1
ATOM 655 N N . CYS A 1 85 ? 0.689 -3.865 -5.921 1.00 91.62 85 CYS A N 1
ATOM 656 C CA . CYS A 1 85 ? 1.334 -4.676 -6.938 1.00 91.62 85 CYS A CA 1
ATOM 657 C C . CYS A 1 85 ? 2.765 -4.980 -6.497 1.00 91.62 85 CYS A C 1
ATOM 659 O O . CYS A 1 85 ? 3.552 -4.071 -6.231 1.00 91.62 85 CYS A O 1
ATOM 661 N N . SER A 1 86 ? 3.111 -6.258 -6.446 1.00 90.00 86 SER A N 1
ATOM 662 C CA . SER A 1 86 ? 4.393 -6.770 -5.966 1.00 90.00 86 SER A CA 1
ATOM 663 C C . SER A 1 86 ? 4.804 -7.962 -6.825 1.00 90.00 86 SER A C 1
ATOM 665 O O . SER A 1 86 ? 4.012 -8.853 -7.111 1.00 90.00 86 SER A O 1
ATOM 667 N N . THR A 1 87 ? 6.072 -8.007 -7.223 1.00 82.56 87 THR A N 1
ATOM 668 C CA . THR A 1 87 ? 6.666 -9.192 -7.868 1.00 82.56 87 THR A CA 1
ATOM 669 C C . THR A 1 87 ? 7.472 -10.023 -6.869 1.00 82.56 87 THR A C 1
ATOM 671 O O . THR A 1 87 ? 7.519 -11.247 -6.961 1.00 82.56 87 THR A O 1
ATOM 674 N N . HIS A 1 88 ? 8.049 -9.365 -5.858 1.00 84.88 88 HIS A N 1
ATOM 675 C CA . HIS A 1 88 ? 8.943 -9.975 -4.873 1.00 84.88 88 HIS A CA 1
ATOM 676 C C . HIS A 1 88 ? 8.277 -10.998 -3.942 1.00 84.88 88 HIS A C 1
ATOM 678 O O . HIS A 1 88 ? 8.973 -11.714 -3.225 1.00 84.88 88 HIS A O 1
ATOM 684 N N . GLU A 1 89 ? 6.945 -11.027 -3.875 1.00 82.38 89 GLU A N 1
ATOM 685 C CA . GLU A 1 89 ? 6.212 -11.995 -3.049 1.00 82.38 89 GLU A CA 1
ATOM 686 C C . GLU A 1 89 ? 6.194 -13.393 -3.645 1.00 82.38 89 GLU A C 1
ATOM 688 O O . GLU A 1 89 ? 6.046 -14.367 -2.915 1.00 82.38 89 GLU A O 1
ATOM 693 N N . PHE A 1 90 ? 6.373 -13.489 -4.961 1.00 83.62 90 PHE A N 1
ATOM 694 C CA . PHE A 1 90 ? 6.316 -14.754 -5.680 1.00 83.62 90 PHE A CA 1
ATOM 695 C C . PHE A 1 90 ? 7.703 -15.264 -6.074 1.00 83.62 90 PHE A C 1
ATOM 697 O O . PHE A 1 90 ? 7.825 -16.393 -6.552 1.00 83.62 90 PHE A O 1
ATOM 704 N N . THR A 1 91 ? 8.759 -14.482 -5.839 1.00 83.62 91 THR A N 1
ATOM 705 C CA . THR A 1 91 ? 10.144 -14.896 -6.085 1.00 83.62 91 THR A CA 1
ATOM 706 C C . THR A 1 91 ? 10.475 -16.162 -5.291 1.00 83.62 91 THR A C 1
ATOM 708 O O . THR A 1 91 ? 10.257 -16.213 -4.084 1.00 83.62 91 THR A O 1
ATOM 711 N N . ASN A 1 92 ? 11.014 -17.179 -5.971 1.00 86.19 92 ASN A N 1
ATOM 712 C CA . ASN A 1 92 ? 11.358 -18.493 -5.408 1.00 86.19 92 ASN A CA 1
ATOM 713 C C . ASN A 1 92 ? 10.175 -19.279 -4.811 1.00 86.19 92 ASN A C 1
ATOM 715 O O . ASN A 1 92 ? 10.382 -20.252 -4.088 1.00 86.19 92 ASN A O 1
ATOM 719 N N . THR A 1 93 ? 8.935 -18.893 -5.117 1.00 87.69 93 THR A N 1
ATOM 720 C CA . THR A 1 93 ? 7.749 -19.668 -4.734 1.00 87.69 93 THR A CA 1
ATOM 721 C C . THR A 1 93 ? 7.357 -20.619 -5.862 1.00 87.69 93 THR A C 1
ATOM 723 O O . THR A 1 93 ? 7.539 -20.302 -7.037 1.00 87.69 93 THR A O 1
ATOM 726 N N . GLN A 1 94 ? 6.756 -21.767 -5.530 1.00 89.12 94 GLN A N 1
ATOM 727 C CA . GLN A 1 94 ? 6.187 -22.664 -6.549 1.00 89.12 94 GLN A CA 1
ATOM 728 C C . GLN A 1 94 ? 5.175 -21.929 -7.436 1.00 89.12 94 GLN A C 1
ATOM 730 O O . GLN A 1 94 ? 5.160 -22.105 -8.652 1.00 89.12 94 GLN A O 1
ATOM 735 N N . LEU A 1 95 ? 4.367 -21.059 -6.824 1.00 84.81 95 LEU A N 1
ATOM 736 C CA . LEU A 1 95 ? 3.373 -20.265 -7.526 1.00 84.81 95 LEU A CA 1
ATOM 737 C C . LEU A 1 95 ? 4.025 -19.338 -8.558 1.00 84.81 95 LEU A C 1
ATOM 739 O O . LEU A 1 95 ? 3.667 -19.420 -9.729 1.00 84.81 95 LEU A O 1
ATOM 743 N N . GLY A 1 96 ? 5.020 -18.542 -8.158 1.00 85.56 96 GLY A N 1
ATOM 744 C CA . GLY A 1 96 ? 5.764 -17.658 -9.060 1.00 85.56 96 GLY A CA 1
ATOM 745 C C . GLY A 1 96 ? 6.503 -18.407 -10.166 1.00 85.56 96 GLY A C 1
ATOM 746 O O . GLY A 1 96 ? 6.427 -18.004 -11.322 1.00 85.56 96 GLY A O 1
ATOM 747 N N . ASN A 1 97 ? 7.126 -19.543 -9.841 1.00 86.44 97 ASN A N 1
ATOM 748 C CA . ASN A 1 97 ? 7.839 -20.374 -10.816 1.00 86.44 97 ASN A CA 1
ATOM 749 C C . ASN A 1 97 ? 6.901 -21.034 -11.844 1.00 86.44 97 ASN A C 1
ATOM 751 O O . ASN A 1 97 ? 7.336 -21.375 -12.939 1.00 86.44 97 ASN A O 1
ATOM 755 N N . SER A 1 98 ? 5.619 -21.223 -11.508 1.00 87.38 98 SER A N 1
ATOM 756 C CA . SER A 1 98 ? 4.620 -21.825 -12.405 1.00 87.38 98 SER A CA 1
ATOM 757 C C . SER A 1 98 ? 3.982 -20.843 -13.394 1.00 87.38 98 SER A C 1
ATOM 759 O O . SER A 1 98 ? 3.223 -21.270 -14.265 1.00 87.38 98 SER A O 1
ATOM 761 N N . ARG A 1 99 ? 4.188 -19.529 -13.228 1.00 83.25 99 ARG A N 1
ATOM 762 C CA . ARG A 1 99 ? 3.524 -18.512 -14.054 1.00 83.25 99 ARG A CA 1
ATOM 763 C C . ARG A 1 99 ? 4.372 -18.163 -15.283 1.00 83.25 99 ARG A C 1
ATOM 765 O O . ARG A 1 99 ? 5.577 -17.962 -15.144 1.00 83.25 99 ARG A O 1
ATOM 772 N N . PRO A 1 100 ? 3.764 -18.023 -16.476 1.00 83.00 100 PRO A N 1
ATOM 773 C CA . PRO A 1 100 ? 4.471 -17.499 -17.638 1.00 83.00 100 PRO A CA 1
ATOM 774 C C . PRO A 1 100 ? 5.009 -16.087 -17.370 1.00 83.00 100 PRO A C 1
ATOM 776 O O . PRO A 1 100 ? 4.324 -15.255 -16.765 1.00 83.00 100 PRO A O 1
ATOM 779 N N . GLY A 1 101 ? 6.224 -15.801 -17.842 1.00 81.12 101 GLY A N 1
ATOM 780 C CA . GLY A 1 101 ? 6.806 -14.461 -17.759 1.00 81.12 101 GLY A CA 1
ATOM 781 C C . GLY A 1 101 ? 5.912 -13.413 -18.433 1.00 81.12 101 GLY A C 1
ATOM 782 O O . GLY A 1 101 ? 5.285 -13.686 -19.453 1.00 81.12 101 GLY A O 1
ATOM 783 N N . GLY A 1 102 ? 5.832 -12.216 -17.846 1.00 78.44 102 GLY A N 1
ATOM 784 C CA . GLY A 1 102 ? 4.996 -11.124 -18.362 1.00 78.44 102 GLY A CA 1
ATOM 785 C C . GLY A 1 102 ? 3.504 -11.229 -18.025 1.00 78.44 102 GLY A C 1
ATOM 786 O O . GLY A 1 102 ? 2.720 -10.419 -18.512 1.00 78.44 102 GLY A O 1
ATOM 787 N N . THR A 1 103 ? 3.094 -12.187 -17.187 1.00 81.19 103 THR A N 1
ATOM 788 C CA . THR A 1 103 ? 1.706 -12.292 -16.711 1.00 81.19 103 THR A CA 1
ATOM 789 C C . THR A 1 103 ? 1.513 -11.606 -15.358 1.00 81.19 103 THR A C 1
ATOM 791 O O . THR A 1 103 ? 2.423 -11.558 -14.530 1.00 81.19 103 THR A O 1
ATOM 794 N N . VAL A 1 104 ? 0.314 -11.060 -15.130 1.00 75.19 104 VAL A N 1
ATOM 795 C CA . VAL A 1 104 ? -0.090 -10.484 -13.840 1.00 75.19 104 VAL A CA 1
ATOM 796 C C . VAL A 1 104 ? -0.943 -11.502 -13.102 1.00 75.19 104 VAL A C 1
ATOM 798 O O . VAL A 1 104 ? -1.940 -11.988 -13.635 1.00 75.19 104 VAL A O 1
ATOM 801 N N . MET A 1 105 ? -0.564 -11.804 -11.864 1.00 74.19 105 MET A N 1
ATOM 802 C CA . MET A 1 105 ? -1.396 -12.572 -10.948 1.00 74.19 105 MET A CA 1
ATOM 803 C C . MET A 1 105 ? -2.177 -11.610 -10.050 1.00 74.19 105 MET A C 1
ATOM 805 O O . MET A 1 105 ? -1.593 -10.707 -9.456 1.00 74.19 105 MET A O 1
ATOM 809 N N . TYR A 1 106 ? -3.492 -11.806 -9.972 1.00 73.12 106 TYR A N 1
ATOM 810 C CA . TYR A 1 106 ? -4.390 -11.047 -9.105 1.00 73.12 106 TYR A CA 1
ATOM 811 C C . TYR A 1 106 ? -4.856 -11.954 -7.962 1.00 73.12 106 TYR A C 1
ATOM 813 O O . TYR A 1 106 ? -5.323 -13.065 -8.227 1.00 73.12 106 TYR A O 1
ATOM 821 N N . ILE A 1 107 ? -4.678 -11.499 -6.720 1.00 64.12 107 ILE A N 1
ATOM 822 C CA . ILE A 1 107 ? -5.084 -12.182 -5.481 1.00 64.12 107 ILE A CA 1
ATOM 823 C C . ILE A 1 107 ? -5.972 -11.235 -4.683 1.00 64.12 107 ILE A C 1
ATOM 825 O O . ILE A 1 107 ? -5.597 -10.043 -4.588 1.00 64.12 107 ILE A O 1
#